Protein AF-A0A0N5BPX0-F1 (afdb_monomer_lite)

Sequence (169 aa):
MYDETKIYHELNKLWWKYPYILKYNDKEVRQLIVKTLVEKDVEDKKVCPHLVLEILIKNKEMVKMVNKKIFFQAALQVKKLCLTYLHYLGGDNIEGKKFRRKLCNFIENNCGPFFIYDEQQELSERNEEVSRCIKVVLSKVGVSRSRLHQIDESEIASNFSEFKRIHAN

Organism: Strongyloides papillosus (NCBI:txid174720)

pLDDT: mean 78.88, std 14.71, range [41.59, 93.19]

Radius of gyration: 16.65 Å; chains: 1; bounding box: 38×30×50 Å

Structure (mmCIF, N/CA/C/O backbone):
data_AF-A0A0N5BPX0-F1
#
_entry.id   AF-A0A0N5BPX0-F1
#
loop_
_atom_site.group_PDB
_atom_site.id
_atom_site.type_symbol
_atom_site.label_atom_id
_atom_site.label_alt_id
_atom_site.label_comp_id
_atom_site.label_asym_id
_atom_site.label_entity_id
_atom_site.label_seq_id
_atom_site.pdbx_PDB_ins_code
_atom_site.Cartn_x
_atom_site.Cartn_y
_atom_site.Cartn_z
_atom_site.occupancy
_atom_site.B_iso_or_equiv
_atom_site.auth_seq_id
_atom_site.auth_comp_id
_atom_site.auth_asym_id
_atom_site.auth_atom_id
_atom_site.pdbx_PDB_model_num
ATOM 1 N N . MET A 1 1 ? -13.247 -14.305 13.100 1.00 45.75 1 MET A N 1
ATOM 2 C CA . MET A 1 1 ? -13.613 -13.180 13.989 1.00 45.75 1 MET A CA 1
ATOM 3 C C . MET A 1 1 ? -12.311 -12.655 14.578 1.00 45.75 1 MET A C 1
ATOM 5 O O . MET A 1 1 ? -11.485 -13.481 14.938 1.00 45.75 1 MET A O 1
ATOM 9 N N . TYR A 1 2 ? -12.059 -11.347 14.559 1.00 43.81 2 TYR A N 1
ATOM 10 C CA . TYR A 1 2 ? -10.762 -10.773 14.958 1.00 43.81 2 TYR A CA 1
ATOM 11 C C . TYR A 1 2 ? -10.694 -10.689 16.498 1.00 43.81 2 TYR A C 1
ATOM 13 O O . TYR A 1 2 ? -11.647 -10.210 17.092 1.00 43.81 2 TYR A O 1
ATOM 21 N N . ASP A 1 3 ? -9.645 -11.150 17.186 1.00 41.91 3 ASP A N 1
ATOM 22 C CA . ASP A 1 3 ? -9.572 -11.111 18.665 1.00 41.91 3 ASP A CA 1
ATOM 23 C C . ASP A 1 3 ? -9.693 -9.705 19.276 1.00 41.91 3 ASP A C 1
ATOM 25 O O . ASP A 1 3 ? -10.264 -9.550 20.351 1.00 41.91 3 ASP A O 1
ATOM 29 N N . GLU A 1 4 ? -9.285 -8.666 18.553 1.00 41.59 4 GLU A N 1
ATOM 30 C CA . GLU A 1 4 ? -9.442 -7.252 18.921 1.00 41.59 4 GLU A CA 1
ATOM 31 C C . GLU A 1 4 ? -10.927 -6.849 19.045 1.00 41.59 4 GLU A C 1
ATOM 33 O O . GLU A 1 4 ? -11.283 -5.888 19.725 1.00 41.59 4 GLU A O 1
ATOM 38 N N . THR A 1 5 ? -11.826 -7.639 18.448 1.00 42.75 5 THR A N 1
ATOM 39 C CA . THR A 1 5 ? -13.284 -7.464 18.530 1.00 42.75 5 THR A CA 1
ATOM 40 C C . THR A 1 5 ? -13.911 -8.095 19.773 1.00 42.75 5 THR A C 1
ATOM 42 O O . THR A 1 5 ? -15.104 -7.903 19.998 1.00 42.75 5 THR A O 1
ATOM 45 N N . LYS A 1 6 ? -13.135 -8.815 20.601 1.00 42.47 6 LYS A N 1
ATOM 46 C CA . LYS A 1 6 ? -13.591 -9.277 21.925 1.00 42.47 6 LYS A CA 1
ATOM 47 C C . LYS A 1 6 ? -13.756 -8.117 22.911 1.00 42.47 6 LYS A C 1
ATOM 49 O O . LYS A 1 6 ? -14.560 -8.219 23.827 1.00 42.47 6 LYS A O 1
ATOM 54 N N . ILE A 1 7 ? -13.028 -7.016 22.703 1.00 47.88 7 ILE A N 1
ATOM 55 C CA . ILE A 1 7 ? -13.100 -5.806 23.538 1.00 47.88 7 ILE A CA 1
ATOM 56 C C . ILE A 1 7 ? -14.208 -4.863 23.036 1.00 47.88 7 ILE A C 1
ATOM 58 O O . ILE A 1 7 ? -14.898 -4.238 23.835 1.00 47.88 7 ILE A O 1
ATOM 62 N N . TYR A 1 8 ? -14.446 -4.817 21.720 1.00 50.44 8 TYR A N 1
ATOM 63 C CA . TYR A 1 8 ? -15.486 -3.987 21.103 1.00 50.44 8 TYR A CA 1
ATOM 64 C C . TYR A 1 8 ? -16.355 -4.816 20.146 1.00 50.44 8 TYR A C 1
ATOM 66 O O . TYR A 1 8 ? -16.135 -4.841 18.932 1.00 50.44 8 TYR A O 1
ATOM 74 N N . HIS A 1 9 ? -17.374 -5.493 20.689 1.00 50.53 9 HIS A N 1
ATOM 75 C CA . HIS A 1 9 ? -18.272 -6.385 19.934 1.00 50.53 9 HIS A CA 1
ATOM 76 C C . HIS A 1 9 ? -18.985 -5.704 18.749 1.00 50.53 9 HIS A C 1
ATOM 78 O O . HIS A 1 9 ? -19.323 -6.357 17.757 1.00 50.53 9 HIS A O 1
ATOM 84 N N . GLU A 1 10 ? -19.176 -4.387 18.819 1.00 49.25 10 GLU A N 1
ATOM 85 C CA . GLU A 1 10 ? -19.792 -3.570 17.769 1.00 49.25 10 GLU A CA 1
ATOM 86 C C . GLU A 1 10 ? -18.950 -3.518 16.484 1.00 49.25 10 GLU A C 1
ATOM 88 O O . GLU A 1 10 ? -19.501 -3.419 15.383 1.00 49.25 10 GLU A O 1
ATOM 93 N N . LEU A 1 11 ? -17.628 -3.704 16.592 1.00 47.75 11 LEU A N 1
ATOM 94 C CA . LEU A 1 11 ? -16.714 -3.719 15.448 1.00 47.75 11 LEU A CA 1
ATOM 95 C C . LEU A 1 11 ? -16.972 -4.895 14.500 1.00 47.75 11 LEU A C 1
ATOM 97 O O . LEU A 1 11 ? -16.808 -4.736 13.295 1.00 47.75 11 LEU A O 1
ATOM 101 N N . ASN A 1 12 ? -17.459 -6.044 14.989 1.00 47.34 12 ASN A N 1
ATOM 102 C CA . ASN A 1 12 ? -17.839 -7.164 14.113 1.00 47.34 12 ASN A CA 1
ATOM 103 C C . ASN A 1 12 ? -19.064 -6.840 13.248 1.00 47.34 12 ASN A C 1
ATOM 105 O O . ASN A 1 12 ? -19.106 -7.217 12.076 1.00 47.34 12 ASN A O 1
ATOM 109 N N . LYS A 1 13 ? -20.046 -6.112 13.800 1.00 49.53 13 LYS A N 1
ATOM 110 C CA . LYS A 1 13 ? -21.216 -5.637 13.041 1.00 49.53 13 LYS A CA 1
ATOM 111 C C . LYS A 1 13 ? -20.829 -4.554 12.030 1.00 49.53 13 LYS A C 1
ATOM 113 O O . LYS A 1 13 ? -21.418 -4.499 10.953 1.00 49.53 13 LYS A O 1
ATOM 118 N N . LEU A 1 14 ? -19.844 -3.719 12.367 1.00 46.34 14 LEU A N 1
ATOM 119 C CA . LEU A 1 14 ? -19.298 -2.665 11.506 1.00 46.34 14 LEU A CA 1
ATOM 120 C C . LEU A 1 14 ? -18.409 -3.212 10.383 1.00 46.34 14 LEU A C 1
ATOM 122 O O . LEU A 1 14 ? -18.500 -2.730 9.261 1.00 46.34 14 LEU A O 1
ATOM 126 N N . TRP A 1 15 ? -17.605 -4.245 10.636 1.00 51.06 15 TRP A N 1
ATOM 127 C CA . TRP A 1 15 ? -16.732 -4.848 9.623 1.00 51.06 15 TRP A CA 1
ATOM 128 C C . TRP A 1 15 ? -17.514 -5.632 8.569 1.00 51.06 15 TRP A C 1
ATOM 130 O O . TRP A 1 15 ? -17.247 -5.512 7.380 1.00 51.06 15 TRP A O 1
ATOM 140 N N . TRP A 1 16 ? -18.570 -6.347 8.972 1.00 45.59 16 TRP A N 1
ATOM 141 C CA . TRP A 1 16 ? -19.524 -6.942 8.023 1.00 45.59 16 TRP A CA 1
ATOM 142 C C . TRP A 1 16 ? -20.281 -5.901 7.193 1.00 45.59 16 TRP A C 1
ATOM 144 O O . TRP A 1 16 ? -20.858 -6.224 6.156 1.00 45.59 16 TRP A O 1
ATOM 154 N N . LYS A 1 17 ? -20.270 -4.642 7.632 1.00 51.62 17 LYS A N 1
ATOM 155 C CA . LYS A 1 17 ? -20.903 -3.526 6.950 1.00 51.62 17 LYS A CA 1
ATOM 156 C C . LYS A 1 17 ? -19.889 -2.402 6.730 1.00 51.62 17 LYS A C 1
ATOM 158 O O . LYS A 1 17 ? -20.104 -1.284 7.187 1.00 51.62 17 LYS A O 1
ATOM 163 N N . TYR A 1 18 ? -18.813 -2.678 5.993 1.00 55.09 18 TYR A N 1
ATOM 164 C CA . TYR A 1 18 ? -17.776 -1.714 5.581 1.00 55.09 18 TYR A CA 1
ATOM 165 C C . TYR A 1 18 ? -18.237 -0.265 5.299 1.00 55.09 18 TYR A C 1
ATOM 167 O O . TYR A 1 18 ? -17.538 0.659 5.721 1.00 55.09 18 TYR A O 1
ATOM 175 N N . PRO A 1 19 ? -19.410 -0.003 4.678 1.00 52.41 19 PRO A N 1
ATOM 176 C CA . PRO A 1 19 ? -19.912 1.362 4.490 1.00 52.41 19 PRO A CA 1
ATOM 177 C C . PRO A 1 19 ? -20.204 2.140 5.787 1.00 52.41 19 PRO A C 1
ATOM 179 O O . PRO A 1 19 ? -20.362 3.356 5.749 1.00 52.41 19 PRO A O 1
ATOM 182 N N . TYR A 1 20 ? -20.316 1.472 6.937 1.00 54.69 20 TYR A N 1
ATOM 183 C CA . TYR A 1 20 ? -20.695 2.079 8.215 1.00 54.69 20 TYR A CA 1
ATOM 184 C C . TYR A 1 20 ? -19.492 2.500 9.065 1.00 54.69 20 TYR A C 1
ATOM 186 O O . TYR A 1 20 ? -19.650 3.390 9.893 1.00 54.69 20 TYR A O 1
ATOM 194 N N . ILE A 1 21 ? -18.283 1.975 8.814 1.00 57.81 21 ILE A N 1
ATOM 195 C CA . ILE A 1 21 ? -17.043 2.535 9.395 1.00 57.81 21 ILE A CA 1
ATOM 196 C C . ILE A 1 21 ? -16.879 4.008 8.997 1.00 57.81 21 ILE A C 1
ATOM 198 O O . ILE A 1 21 ? -16.436 4.833 9.793 1.00 57.81 21 ILE A O 1
ATOM 202 N N . LEU A 1 22 ? -17.316 4.365 7.785 1.00 54.31 22 LEU A N 1
ATOM 203 C CA . LEU A 1 22 ? -17.353 5.747 7.306 1.00 54.31 22 LEU A CA 1
ATOM 204 C C . LEU A 1 22 ? -18.335 6.640 8.080 1.00 54.31 22 LEU A C 1
ATOM 206 O O . LEU A 1 22 ? -18.148 7.855 8.092 1.00 54.31 22 LEU A O 1
ATOM 210 N N . LYS A 1 23 ? -19.347 6.049 8.730 1.00 54.72 23 LYS A N 1
ATOM 211 C CA . LYS A 1 23 ? -20.395 6.744 9.493 1.00 54.72 23 LYS A CA 1
ATOM 212 C C . LYS A 1 23 ? -20.047 6.941 10.973 1.00 54.72 23 LYS A C 1
ATOM 214 O O . LYS A 1 23 ? -20.837 7.539 11.695 1.00 54.72 23 LYS A O 1
ATOM 219 N N . TYR A 1 24 ? -18.903 6.440 11.440 1.00 57.72 24 TYR A N 1
ATOM 220 C CA . TYR A 1 24 ? -18.478 6.635 12.824 1.00 57.72 24 TYR A CA 1
ATOM 221 C C . TYR A 1 24 ? -17.993 8.075 13.017 1.00 57.72 24 TYR A C 1
ATOM 223 O O . TYR A 1 24 ? -17.032 8.481 12.370 1.00 57.72 24 TYR A O 1
ATOM 231 N N . ASN A 1 25 ? -18.656 8.863 13.868 1.00 55.53 25 ASN A N 1
ATOM 232 C CA . ASN A 1 25 ? -18.385 10.304 13.977 1.00 55.53 25 ASN A CA 1
ATOM 233 C C . ASN A 1 25 ? -17.007 10.617 14.569 1.00 55.53 25 ASN A C 1
ATOM 235 O O . ASN A 1 25 ? -16.360 11.568 14.132 1.00 55.53 25 ASN A O 1
ATOM 239 N N . ASP A 1 26 ? -16.522 9.786 15.490 1.00 70.81 26 ASP A N 1
ATOM 240 C CA . ASP A 1 26 ? -15.207 9.972 16.093 1.00 70.81 26 ASP A CA 1
ATOM 241 C C . ASP A 1 26 ? -14.089 9.679 15.077 1.00 70.81 26 ASP A C 1
ATOM 243 O O . ASP A 1 26 ? -14.007 8.598 14.481 1.00 70.81 26 ASP A O 1
ATOM 247 N N . LYS A 1 27 ? -13.247 10.684 14.828 1.00 70.88 27 LYS A N 1
ATOM 248 C CA . LYS A 1 27 ? -12.176 10.624 13.831 1.00 70.88 27 LYS A CA 1
ATOM 249 C C . LYS A 1 27 ? -11.007 9.755 14.297 1.00 70.88 27 LYS A C 1
ATOM 251 O O . LYS A 1 27 ? -10.458 9.028 13.473 1.00 70.88 27 LYS A O 1
ATOM 256 N N . GLU A 1 28 ? -10.641 9.812 15.573 1.00 71.56 28 GLU A N 1
ATOM 257 C CA . GLU A 1 28 ? -9.486 9.095 16.128 1.00 71.56 28 GLU A CA 1
ATOM 258 C C . GLU A 1 28 ? -9.792 7.605 16.267 1.00 71.56 28 GLU A C 1
ATOM 260 O O . GLU A 1 28 ? -9.019 6.752 15.825 1.00 71.56 28 GLU A O 1
ATOM 265 N N . VAL A 1 29 ? -10.986 7.278 16.764 1.00 68.44 29 VAL A N 1
ATOM 266 C CA . VAL A 1 29 ? -11.454 5.891 16.876 1.00 68.44 29 VAL A CA 1
ATOM 267 C C . VAL A 1 29 ? -11.531 5.236 15.495 1.00 68.44 29 VAL A C 1
ATOM 269 O O . VAL A 1 29 ? -11.065 4.113 15.301 1.00 68.44 29 VAL A O 1
ATOM 272 N N . ARG A 1 30 ? -12.035 5.958 14.486 1.00 71.00 30 ARG A N 1
ATOM 273 C CA . ARG A 1 30 ? -12.080 5.478 13.094 1.00 71.00 30 ARG A CA 1
ATOM 274 C C . ARG A 1 30 ? -10.687 5.203 12.528 1.00 71.00 30 ARG A C 1
ATOM 276 O O . ARG A 1 30 ? -10.509 4.229 11.798 1.00 71.00 30 ARG A O 1
ATOM 283 N N . GLN A 1 31 ? -9.709 6.046 12.859 1.00 74.94 31 GLN A N 1
ATOM 284 C CA . GLN A 1 31 ? -8.314 5.863 12.459 1.00 74.94 31 GLN A CA 1
ATOM 285 C C . GLN A 1 31 ? -7.704 4.601 13.058 1.00 74.94 31 GLN A C 1
ATOM 287 O O . GLN A 1 31 ? -7.090 3.823 12.326 1.00 74.94 31 GLN A O 1
ATOM 292 N N . LEU A 1 32 ? -7.928 4.371 14.351 1.00 74.81 32 LEU A N 1
ATOM 293 C CA . LEU A 1 32 ? -7.432 3.189 15.044 1.00 74.81 32 LEU A CA 1
ATOM 294 C C . LEU A 1 32 ? -8.047 1.902 14.478 1.00 74.81 32 LEU A C 1
ATOM 296 O O . LEU A 1 32 ? -7.316 0.982 14.127 1.00 74.81 32 LEU A O 1
ATOM 300 N N . ILE A 1 33 ? -9.372 1.869 14.300 1.00 70.00 33 ILE A N 1
ATOM 301 C CA . ILE A 1 33 ? -10.093 0.704 13.761 1.00 70.00 33 ILE A CA 1
ATOM 302 C C . ILE A 1 33 ? -9.592 0.345 12.359 1.00 70.00 33 ILE A C 1
ATOM 304 O O . ILE A 1 33 ? -9.257 -0.809 12.097 1.00 70.00 33 ILE A O 1
ATOM 308 N N . VAL A 1 34 ? -9.528 1.328 11.453 1.00 75.31 34 VAL A N 1
ATOM 309 C CA . VAL A 1 34 ? -9.057 1.106 10.078 1.00 75.31 34 VAL A CA 1
ATOM 310 C C . VAL A 1 34 ? -7.626 0.584 10.082 1.00 75.31 34 VAL A C 1
ATOM 312 O O . VAL A 1 34 ? -7.337 -0.378 9.375 1.00 75.31 34 VAL A O 1
ATOM 315 N N . LYS A 1 35 ? -6.746 1.170 10.901 1.00 78.69 35 LYS A N 1
ATOM 316 C CA . LYS A 1 35 ? -5.361 0.716 11.025 1.00 78.69 35 LYS A CA 1
ATOM 317 C C . LYS A 1 35 ? -5.292 -0.738 11.489 1.00 78.69 35 LYS A C 1
ATOM 319 O O . LYS A 1 35 ? -4.723 -1.554 10.776 1.00 78.69 35 LYS A O 1
ATOM 324 N N . THR A 1 36 ? -5.887 -1.061 12.636 1.00 78.06 36 THR A N 1
ATOM 325 C CA . THR A 1 36 ? -5.808 -2.399 13.240 1.00 78.06 36 THR A CA 1
ATOM 326 C C . THR A 1 36 ? -6.345 -3.478 12.305 1.00 78.06 36 THR A C 1
ATOM 328 O O . THR A 1 36 ? -5.754 -4.548 12.174 1.00 78.06 36 THR A O 1
ATOM 331 N N . LEU A 1 37 ? -7.449 -3.202 11.611 1.00 78.19 37 LEU A N 1
AT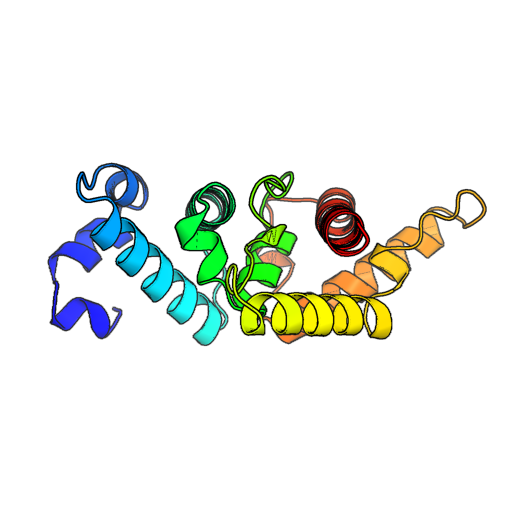OM 332 C CA . LEU A 1 37 ? -8.059 -4.187 10.723 1.00 78.19 37 LEU A CA 1
ATOM 333 C C . LEU A 1 37 ? -7.250 -4.384 9.437 1.00 78.19 37 LEU A C 1
ATOM 335 O O . LEU A 1 37 ? -7.062 -5.519 9.003 1.00 78.19 37 LEU A O 1
ATOM 339 N N . VAL A 1 38 ? -6.704 -3.305 8.870 1.00 85.31 38 VAL A N 1
ATOM 340 C CA . VAL A 1 38 ? -5.786 -3.394 7.726 1.00 85.31 38 VAL A CA 1
ATOM 341 C C . VAL A 1 38 ? -4.494 -4.112 8.117 1.00 85.31 38 VAL A C 1
ATOM 343 O O . VAL A 1 38 ? -4.031 -4.966 7.366 1.00 85.31 38 VAL A O 1
ATOM 346 N N . GLU A 1 39 ? -3.920 -3.808 9.285 1.00 85.62 39 GLU A N 1
ATOM 347 C CA . GLU A 1 39 ? -2.731 -4.492 9.806 1.00 85.62 39 GLU A CA 1
ATOM 348 C C . GLU A 1 39 ? -2.968 -5.994 9.910 1.00 85.62 39 GLU A C 1
ATOM 350 O O . GLU A 1 39 ? -2.175 -6.771 9.377 1.00 85.62 39 GLU A O 1
ATOM 355 N N . LYS A 1 40 ? -4.101 -6.401 10.481 1.00 84.69 40 LYS A N 1
ATOM 356 C CA . LYS A 1 40 ? -4.406 -7.817 10.636 1.00 84.69 40 LYS A CA 1
ATOM 357 C C . LYS A 1 40 ? -4.699 -8.529 9.319 1.00 84.69 40 LYS A C 1
ATOM 359 O O . LYS A 1 40 ? -4.230 -9.645 9.120 1.00 84.69 40 LYS A O 1
ATOM 364 N N . ASP A 1 41 ? -5.399 -7.890 8.382 1.00 86.50 41 ASP A N 1
ATOM 365 C CA . ASP A 1 41 ? -5.568 -8.449 7.033 1.00 86.50 41 ASP A CA 1
ATOM 366 C C . ASP A 1 41 ? -4.219 -8.659 6.341 1.00 86.50 41 ASP A C 1
ATOM 368 O O . ASP A 1 41 ? -3.977 -9.696 5.722 1.00 86.50 41 ASP A O 1
ATOM 372 N N . VAL A 1 42 ? -3.312 -7.694 6.476 1.00 87.25 42 VAL A N 1
ATOM 373 C CA . VAL A 1 42 ? -1.964 -7.766 5.917 1.00 87.25 42 VAL A CA 1
ATOM 374 C C . VAL A 1 42 ? -1.103 -8.841 6.591 1.00 87.25 42 VAL A C 1
ATOM 376 O O . VAL A 1 42 ? -0.307 -9.500 5.915 1.00 87.25 42 VAL A O 1
ATOM 379 N N . GLU A 1 43 ? -1.231 -9.030 7.902 1.00 88.06 43 GLU A N 1
ATOM 380 C CA . GLU A 1 43 ? -0.553 -10.095 8.651 1.00 88.06 43 GLU A CA 1
ATOM 381 C C . GLU A 1 43 ? -1.057 -11.482 8.251 1.00 88.06 43 GLU A C 1
ATOM 383 O O . GLU A 1 43 ? -0.246 -12.361 7.948 1.00 88.06 43 GLU A O 1
ATOM 388 N N . ASP A 1 44 ? -2.375 -11.626 8.106 1.00 87.81 44 ASP A N 1
ATOM 389 C CA . ASP A 1 44 ? -3.048 -12.840 7.640 1.00 87.81 44 ASP A CA 1
ATOM 390 C C . ASP A 1 44 ? -2.850 -13.112 6.136 1.00 87.81 44 ASP A C 1
ATOM 392 O O . ASP A 1 44 ? -3.412 -14.071 5.599 1.00 87.81 44 ASP A O 1
ATOM 396 N N . LYS A 1 45 ? -2.079 -12.274 5.423 1.00 89.56 45 LYS A N 1
ATOM 397 C CA . LYS A 1 45 ? -1.871 -12.357 3.963 1.00 89.56 45 LYS A CA 1
ATOM 398 C C . LYS A 1 45 ? -3.195 -12.329 3.180 1.00 89.56 45 LYS A C 1
ATOM 400 O O . LYS A 1 45 ? -3.351 -12.962 2.132 1.00 89.56 45 LYS A O 1
ATOM 405 N N . LYS A 1 46 ? -4.184 -11.604 3.700 1.00 88.56 46 LYS A N 1
ATOM 406 C CA . LYS A 1 46 ? -5.476 -11.362 3.057 1.00 88.56 46 LYS A CA 1
ATOM 407 C C . LYS A 1 46 ? -5.419 -10.085 2.233 1.00 88.56 46 LYS A C 1
ATOM 409 O O . LYS A 1 46 ? -4.626 -9.184 2.484 1.00 88.56 46 LYS A O 1
ATOM 414 N N . VAL A 1 47 ? -6.280 -10.035 1.224 1.00 86.38 47 VAL A N 1
ATOM 415 C CA . VAL A 1 47 ? -6.473 -8.842 0.402 1.00 86.38 47 VAL A CA 1
ATOM 416 C C . VAL A 1 47 ? -7.277 -7.834 1.207 1.00 86.38 47 VAL A C 1
ATOM 418 O O . VAL A 1 47 ? -8.418 -8.120 1.569 1.00 86.38 47 VAL A O 1
ATOM 421 N N . CYS A 1 48 ? -6.680 -6.677 1.482 1.00 86.62 48 CYS A N 1
ATOM 422 C CA . CYS A 1 48 ? -7.374 -5.585 2.142 1.00 86.62 48 CYS A CA 1
ATOM 423 C C . CYS A 1 48 ? -8.481 -5.027 1.233 1.00 86.62 48 CYS A C 1
ATOM 425 O O . CYS A 1 48 ? -8.268 -4.862 0.032 1.00 86.62 48 CYS A O 1
ATOM 427 N N . PRO A 1 49 ? -9.643 -4.662 1.785 1.00 83.31 49 PRO A N 1
ATOM 428 C CA . PRO A 1 49 ? -10.715 -4.036 1.021 1.00 83.31 49 PRO A CA 1
ATOM 429 C C . PRO A 1 49 ? -10.267 -2.717 0.383 1.00 83.31 49 PRO A C 1
ATOM 431 O O . PRO A 1 49 ? -9.791 -1.810 1.068 1.00 83.31 49 PRO A O 1
ATOM 434 N N . HIS A 1 50 ? -10.489 -2.579 -0.923 1.00 83.25 50 HIS A N 1
ATOM 435 C CA . HIS A 1 50 ? -10.059 -1.414 -1.700 1.00 83.25 50 HIS A CA 1
ATOM 436 C C . HIS A 1 50 ? -10.512 -0.071 -1.109 1.00 83.25 50 HIS A C 1
ATOM 438 O O . HIS A 1 50 ? -9.687 0.815 -0.914 1.00 83.25 50 HIS A O 1
ATOM 444 N N . LEU A 1 51 ? -11.795 0.071 -0.748 1.00 77.75 51 LEU A N 1
ATOM 445 C CA . LEU A 1 51 ? -12.317 1.321 -0.176 1.00 77.75 51 LEU A CA 1
ATOM 446 C C . LEU A 1 51 ? -11.602 1.709 1.125 1.00 77.75 51 LEU A C 1
ATOM 448 O O . LEU A 1 51 ? -11.399 2.889 1.392 1.00 77.75 51 LEU A O 1
ATOM 452 N N . VAL A 1 52 ? -11.193 0.724 1.927 1.00 80.69 52 VAL A N 1
ATOM 453 C CA . VAL A 1 52 ? -10.455 0.969 3.171 1.00 80.69 52 VAL A CA 1
ATOM 454 C C . VAL A 1 52 ? -9.049 1.476 2.863 1.00 80.69 52 VAL A C 1
ATOM 456 O O . VAL A 1 52 ? -8.604 2.445 3.477 1.00 80.69 52 VAL A O 1
ATOM 459 N N . LEU A 1 53 ? -8.377 0.878 1.874 1.00 85.88 53 LEU A N 1
ATOM 460 C CA . LEU A 1 53 ? -7.078 1.354 1.399 1.00 85.88 53 LEU A CA 1
ATOM 461 C C . LEU A 1 53 ? -7.176 2.777 0.839 1.00 85.88 53 LEU A C 1
ATOM 463 O O . LEU A 1 53 ? -6.340 3.609 1.183 1.00 85.88 53 LEU A O 1
ATOM 467 N N . GLU A 1 54 ? -8.213 3.087 0.055 1.00 83.25 54 GLU A N 1
ATOM 468 C CA . GLU A 1 54 ? -8.456 4.440 -0.456 1.00 83.25 54 GLU A CA 1
ATOM 469 C C . GLU A 1 54 ? -8.651 5.478 0.652 1.00 83.25 54 GLU A C 1
ATOM 471 O O . GLU A 1 54 ? -8.125 6.584 0.564 1.00 83.25 54 GLU A O 1
ATOM 476 N N . ILE A 1 55 ? -9.415 5.155 1.696 1.00 80.94 55 ILE A N 1
ATOM 477 C CA . ILE A 1 55 ? -9.615 6.070 2.828 1.00 80.94 55 ILE A CA 1
ATOM 478 C C . ILE A 1 55 ? -8.286 6.309 3.544 1.00 80.94 55 ILE A C 1
ATOM 480 O O . ILE A 1 55 ? -7.944 7.449 3.861 1.00 80.94 55 ILE A O 1
ATOM 484 N N . LEU A 1 56 ? -7.535 5.231 3.771 1.00 85.44 56 LEU A N 1
ATOM 485 C CA . LEU A 1 56 ? -6.262 5.260 4.471 1.00 85.44 56 LEU A CA 1
ATOM 486 C C . LEU A 1 56 ? -5.240 6.135 3.737 1.00 85.44 56 LEU A C 1
ATOM 488 O O . LEU A 1 56 ? -4.620 6.982 4.373 1.00 85.44 56 LEU A O 1
ATOM 492 N N . ILE A 1 57 ? -5.104 6.000 2.414 1.00 86.06 57 ILE A N 1
ATOM 493 C CA . ILE A 1 57 ? -4.155 6.808 1.628 1.00 86.06 57 ILE A CA 1
ATOM 494 C C . ILE A 1 57 ? -4.613 8.264 1.419 1.00 86.06 57 ILE A C 1
ATOM 496 O O . ILE A 1 57 ? -3.777 9.144 1.229 1.00 86.06 57 ILE A O 1
ATOM 500 N N . LYS A 1 58 ? -5.921 8.551 1.503 1.00 84.69 58 LYS A N 1
ATOM 501 C CA . LYS A 1 58 ? -6.498 9.907 1.402 1.00 84.69 58 LYS A CA 1
ATOM 502 C C . LYS A 1 58 ? -6.560 10.639 2.755 1.00 84.69 58 LYS A C 1
ATOM 504 O O . LYS A 1 58 ? -7.145 11.716 2.836 1.00 84.69 58 LYS A O 1
ATOM 509 N N . ASN A 1 59 ? -5.971 10.096 3.824 1.00 84.75 59 ASN A N 1
ATOM 510 C CA . ASN A 1 59 ? -5.978 10.706 5.157 1.00 84.75 59 ASN A CA 1
ATOM 511 C C . ASN A 1 59 ? -4.557 10.857 5.716 1.00 84.75 59 ASN A C 1
ATOM 513 O O . ASN A 1 59 ? -3.883 9.870 6.005 1.00 84.75 59 ASN A O 1
ATOM 517 N N . LYS A 1 60 ? -4.128 12.107 5.936 1.00 87.44 60 LYS A N 1
ATOM 518 C CA . LYS A 1 60 ? -2.781 12.454 6.421 1.00 87.44 60 LYS A CA 1
ATOM 519 C C . LYS A 1 60 ? -2.337 11.651 7.645 1.00 87.44 60 LYS A C 1
ATOM 521 O O . LYS A 1 60 ? -1.234 11.114 7.652 1.00 87.44 60 LYS A O 1
ATOM 526 N N . GLU A 1 61 ? -3.172 11.581 8.679 1.00 86.62 61 GLU A N 1
ATOM 527 C CA . GLU A 1 61 ? -2.789 10.929 9.936 1.00 86.62 61 GLU A CA 1
ATOM 528 C C . GLU A 1 61 ? -2.777 9.402 9.797 1.00 86.62 61 GLU A C 1
ATOM 530 O O . GLU A 1 61 ? -1.917 8.743 10.372 1.00 86.62 61 GLU A O 1
ATOM 535 N N . MET A 1 62 ? -3.652 8.831 8.962 1.00 86.31 62 MET A N 1
ATOM 536 C CA . MET A 1 62 ? -3.622 7.392 8.671 1.00 86.31 62 MET A CA 1
ATOM 537 C C . MET A 1 62 ? -2.362 6.992 7.901 1.00 86.31 62 MET A C 1
ATOM 539 O O . MET A 1 62 ? -1.725 6.005 8.262 1.00 86.31 62 MET A O 1
ATOM 543 N N . VAL A 1 63 ? -1.953 7.781 6.899 1.00 88.62 63 VAL A N 1
ATOM 544 C CA . VAL A 1 63 ? -0.739 7.519 6.104 1.00 88.62 63 VAL A CA 1
ATOM 545 C C . VAL A 1 63 ? 0.524 7.463 6.970 1.00 88.62 63 VAL A C 1
ATOM 547 O O . VAL A 1 63 ? 1.411 6.645 6.717 1.00 88.62 63 VAL A O 1
ATOM 550 N N . LYS A 1 64 ? 0.597 8.260 8.043 1.00 90.00 64 LYS A N 1
ATOM 551 C CA . LYS A 1 64 ? 1.719 8.212 8.997 1.00 90.00 64 LYS A CA 1
ATOM 552 C C . LYS A 1 64 ? 1.884 6.852 9.672 1.00 90.00 64 LYS A C 1
ATOM 554 O O . LYS A 1 64 ? 2.993 6.503 10.057 1.00 90.00 64 LYS A O 1
ATOM 559 N N . MET A 1 65 ? 0.807 6.081 9.797 1.00 84.94 65 MET A N 1
ATOM 560 C CA . MET A 1 65 ? 0.795 4.792 10.492 1.00 84.94 65 MET A CA 1
ATOM 561 C C . MET A 1 65 ? 1.008 3.594 9.558 1.00 84.94 65 MET A C 1
ATOM 563 O O . MET A 1 65 ? 1.038 2.453 10.010 1.00 84.94 65 MET A O 1
ATOM 567 N N . VAL A 1 66 ? 1.147 3.836 8.255 1.00 88.88 66 VAL A N 1
ATOM 568 C CA . VAL A 1 66 ? 1.261 2.788 7.239 1.00 88.88 66 VAL A CA 1
ATOM 569 C C . VAL A 1 66 ? 2.637 2.139 7.272 1.00 88.88 66 VAL A C 1
ATOM 571 O O . VAL A 1 66 ? 3.665 2.801 7.130 1.00 88.88 66 VAL A O 1
ATOM 574 N N . ASN A 1 67 ? 2.648 0.811 7.374 1.00 89.69 67 ASN A N 1
ATOM 575 C CA . ASN A 1 67 ? 3.851 0.009 7.200 1.00 89.69 67 ASN A CA 1
ATOM 576 C C . ASN A 1 67 ? 4.064 -0.402 5.728 1.00 89.69 67 ASN A C 1
ATOM 578 O O . ASN A 1 67 ? 3.210 -0.227 4.857 1.00 89.69 67 ASN A O 1
ATOM 582 N N . LYS A 1 68 ? 5.221 -1.010 5.449 1.00 91.06 68 LYS A N 1
ATOM 583 C CA . LYS A 1 68 ? 5.645 -1.399 4.093 1.00 91.06 68 LYS A CA 1
ATOM 584 C C . LYS A 1 68 ? 4.649 -2.319 3.377 1.00 91.06 68 LYS A C 1
ATOM 586 O O . LYS A 1 68 ? 4.432 -2.164 2.179 1.00 91.06 68 LYS A O 1
ATOM 591 N N . LYS A 1 69 ? 4.064 -3.288 4.082 1.00 91.62 69 LYS A N 1
ATOM 592 C CA . LYS A 1 69 ? 3.137 -4.249 3.472 1.00 91.62 69 LYS A CA 1
ATOM 593 C C . LYS A 1 69 ? 1.794 -3.595 3.141 1.00 91.62 69 LYS A C 1
ATOM 595 O O . LYS A 1 69 ? 1.254 -3.850 2.071 1.00 91.62 69 LYS A O 1
ATOM 600 N N . ILE A 1 70 ? 1.294 -2.726 4.020 1.00 91.38 70 ILE A N 1
ATOM 601 C CA . ILE A 1 70 ? 0.071 -1.951 3.773 1.00 91.38 70 ILE A CA 1
ATOM 602 C C . ILE A 1 70 ? 0.263 -1.042 2.558 1.00 91.38 70 ILE A C 1
ATOM 604 O O . ILE A 1 70 ? -0.588 -1.019 1.673 1.00 91.38 70 ILE A O 1
ATOM 608 N N . PHE A 1 71 ? 1.410 -0.359 2.469 1.00 92.62 71 PHE A N 1
ATOM 609 C CA . PHE A 1 71 ? 1.755 0.439 1.292 1.00 92.62 71 PHE A CA 1
ATOM 610 C C . PHE A 1 71 ? 1.715 -0.399 0.008 1.00 92.62 71 PHE A C 1
ATOM 612 O O . PHE A 1 71 ? 1.087 0.008 -0.963 1.00 92.62 71 PHE A O 1
ATOM 619 N N . PHE A 1 72 ? 2.322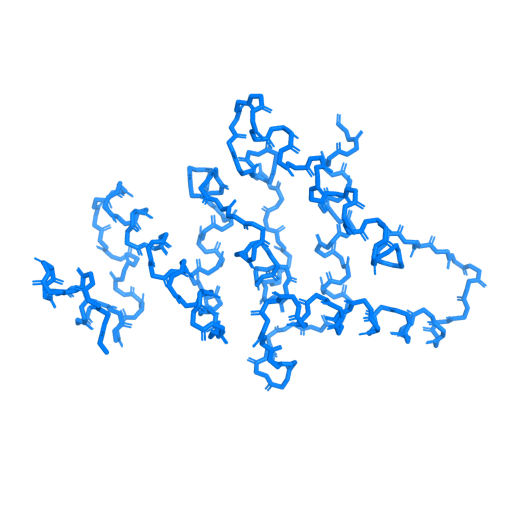 -1.590 0.003 1.00 93.19 72 PHE A N 1
ATOM 620 C CA . PHE A 1 72 ? 2.281 -2.466 -1.169 1.00 93.19 72 PHE A CA 1
ATOM 621 C C . PHE A 1 72 ? 0.873 -2.931 -1.522 1.00 93.19 72 PHE A C 1
ATOM 623 O O . PHE A 1 72 ? 0.522 -2.925 -2.697 1.00 93.19 72 PHE A O 1
ATOM 630 N N . GLN A 1 73 ? 0.046 -3.285 -0.537 1.00 91.81 73 GLN A N 1
ATOM 631 C CA . GLN A 1 73 ? -1.353 -3.612 -0.806 1.00 91.81 73 GLN A CA 1
ATOM 632 C C . GLN A 1 73 ? -2.115 -2.426 -1.400 1.00 91.81 73 GLN A C 1
ATOM 634 O O . GLN A 1 73 ? -2.900 -2.640 -2.318 1.00 91.81 73 GLN A O 1
ATOM 639 N N . ALA A 1 74 ? -1.869 -1.199 -0.931 1.00 91.12 74 ALA A N 1
ATOM 640 C CA . ALA A 1 74 ? -2.461 0.005 -1.507 1.00 91.12 74 ALA A CA 1
ATOM 641 C C . ALA A 1 74 ? -1.982 0.243 -2.948 1.00 91.12 74 ALA A C 1
ATOM 643 O O . ALA A 1 74 ? -2.808 0.423 -3.840 1.00 91.12 74 ALA A O 1
ATOM 644 N N . ALA A 1 75 ? -0.672 0.167 -3.200 1.00 91.81 75 ALA A N 1
ATOM 645 C CA . ALA A 1 75 ? -0.083 0.359 -4.528 1.00 91.81 75 ALA A CA 1
ATOM 646 C C . ALA A 1 75 ? -0.555 -0.678 -5.555 1.00 91.81 75 ALA A C 1
ATOM 648 O O . ALA A 1 75 ? -0.663 -0.365 -6.737 1.00 91.81 75 ALA A O 1
ATOM 649 N N . LEU A 1 76 ? -0.881 -1.888 -5.097 1.00 92.00 76 LEU A N 1
ATOM 650 C CA . LEU A 1 76 ? -1.403 -2.973 -5.924 1.00 92.00 76 LEU A CA 1
ATOM 651 C C . LEU A 1 76 ? -2.927 -2.949 -6.133 1.00 92.00 76 LEU A C 1
ATOM 653 O O . LEU A 1 76 ? -3.430 -3.792 -6.873 1.00 92.00 76 LEU A O 1
ATOM 657 N N . GLN A 1 77 ? -3.674 -2.050 -5.479 1.00 91.06 77 GLN A N 1
ATOM 658 C CA . GLN A 1 77 ? -5.146 -2.103 -5.480 1.00 91.06 77 GLN A CA 1
ATOM 659 C C . GLN A 1 77 ? -5.862 -0.775 -5.681 1.00 91.06 77 GLN A C 1
ATOM 661 O O . GLN A 1 77 ? -7.043 -0.783 -6.023 1.00 91.06 77 GLN A O 1
ATOM 666 N N . VAL A 1 78 ? -5.215 0.355 -5.409 1.00 88.44 78 VAL A N 1
ATOM 667 C CA . VAL A 1 78 ? -5.860 1.666 -5.472 1.00 88.44 78 VAL A CA 1
ATOM 668 C C . VAL A 1 78 ? -5.551 2.332 -6.805 1.00 88.44 78 VAL A C 1
ATOM 670 O O . VAL A 1 78 ? -4.385 2.490 -7.171 1.00 88.44 78 VAL A O 1
ATOM 673 N N . LYS A 1 79 ? -6.601 2.759 -7.514 1.00 83.50 79 LYS A N 1
ATOM 674 C CA . LYS A 1 79 ? -6.466 3.580 -8.719 1.00 83.50 79 LYS A CA 1
ATOM 675 C C . LYS A 1 79 ? -5.946 4.948 -8.322 1.00 83.50 79 LYS A C 1
ATOM 677 O O . LYS A 1 79 ? -6.615 5.641 -7.560 1.00 83.50 79 LYS A O 1
ATOM 682 N N . LYS A 1 80 ? -4.785 5.332 -8.858 1.00 77.56 80 LYS A N 1
ATOM 683 C CA . LYS A 1 80 ? -4.111 6.607 -8.567 1.00 77.56 80 LYS A CA 1
ATOM 684 C C . LYS A 1 80 ? -3.942 6.814 -7.064 1.00 77.56 80 LYS A C 1
ATOM 686 O O . LYS A 1 80 ? -4.748 7.491 -6.420 1.00 77.56 80 LYS A O 1
ATOM 691 N N . LEU A 1 81 ? -2.881 6.240 -6.501 1.00 80.62 81 LEU A N 1
ATOM 692 C CA . LEU A 1 81 ? -2.532 6.463 -5.102 1.00 80.62 81 LEU A CA 1
ATOM 693 C C . LEU A 1 81 ? -2.545 7.976 -4.819 1.00 80.62 81 LEU A C 1
ATOM 695 O O . LEU A 1 81 ? -1.829 8.726 -5.467 1.00 80.62 81 LEU A O 1
ATOM 699 N N . CYS A 1 82 ? -3.401 8.453 -3.914 1.00 69.19 82 CYS A N 1
ATOM 700 C CA . CYS A 1 82 ? -3.494 9.874 -3.577 1.00 69.19 82 CYS A CA 1
ATOM 701 C C . CYS A 1 82 ? -2.164 10.341 -2.969 1.00 69.19 82 CYS A C 1
ATOM 703 O O . CYS A 1 82 ? -1.836 10.065 -1.817 1.00 69.19 82 CYS A O 1
ATOM 705 N N . LEU A 1 83 ? -1.387 11.034 -3.793 1.00 67.50 83 LEU A N 1
ATOM 706 C CA . LEU A 1 83 ? 0.012 11.368 -3.549 1.00 67.50 83 LEU A CA 1
ATOM 707 C C . LEU A 1 83 ? 0.213 12.467 -2.505 1.00 67.50 83 LEU A C 1
ATOM 709 O O . LEU A 1 83 ? 1.295 12.587 -1.936 1.00 67.50 83 LEU A O 1
ATOM 713 N N . THR A 1 84 ? -0.837 13.240 -2.217 1.00 81.25 84 THR A N 1
ATOM 714 C CA . THR A 1 84 ? -0.791 14.439 -1.372 1.00 81.25 84 THR A CA 1
ATOM 715 C C . THR A 1 84 ? -0.257 14.179 0.034 1.00 81.25 84 THR A C 1
ATOM 717 O O . THR A 1 84 ? 0.254 15.104 0.653 1.00 81.25 84 THR A O 1
ATOM 720 N N . TYR A 1 85 ? -0.368 12.954 0.559 1.00 87.44 85 TYR A N 1
ATOM 721 C CA . TYR A 1 85 ? 0.074 12.624 1.918 1.00 87.44 85 TYR A CA 1
ATOM 722 C C . TYR A 1 85 ? 1.216 11.606 1.985 1.00 87.44 85 TYR A C 1
ATOM 724 O O . TYR A 1 85 ? 1.672 11.290 3.083 1.00 87.44 85 TYR A O 1
ATOM 732 N N . LEU A 1 86 ? 1.724 11.111 0.852 1.00 85.69 86 LEU A N 1
ATOM 733 C CA . LEU A 1 86 ? 2.765 10.076 0.843 1.00 85.69 86 LEU A CA 1
ATOM 734 C C . LEU A 1 86 ? 4.107 10.537 1.418 1.00 85.69 86 LEU A C 1
ATOM 736 O O . LEU A 1 86 ? 4.861 9.717 1.943 1.00 85.69 86 LEU A O 1
ATOM 740 N N . HIS A 1 87 ? 4.400 11.836 1.419 1.00 88.25 87 HIS A N 1
ATOM 741 C CA . HIS A 1 87 ? 5.575 12.373 2.111 1.00 88.25 87 HIS A CA 1
ATOM 742 C C . HIS A 1 87 ? 5.474 12.270 3.641 1.00 88.25 87 HIS A C 1
ATOM 744 O O . HIS A 1 87 ? 6.475 12.476 4.323 1.00 88.25 87 HIS A O 1
ATOM 750 N N . TYR A 1 88 ? 4.306 11.911 4.185 1.00 90.31 88 TYR A N 1
ATOM 751 C CA . TYR A 1 88 ? 4.106 11.573 5.596 1.00 90.31 88 TYR A CA 1
ATOM 752 C C . TYR A 1 88 ? 4.134 10.065 5.873 1.00 90.31 88 TYR A C 1
ATOM 754 O O . TYR A 1 88 ? 3.969 9.670 7.023 1.00 90.31 88 TYR A O 1
ATOM 762 N N . LEU A 1 89 ? 4.341 9.215 4.860 1.00 90.50 89 LEU A N 1
ATOM 763 C CA . LEU A 1 89 ? 4.321 7.757 5.005 1.00 90.50 89 LEU A CA 1
ATOM 764 C C . LEU A 1 89 ? 5.313 7.289 6.079 1.00 90.50 89 LEU A C 1
ATOM 766 O O . LEU A 1 89 ? 6.504 7.600 6.001 1.00 90.50 89 LEU A O 1
ATOM 770 N N . GLY A 1 90 ? 4.825 6.549 7.076 1.00 87.25 90 GLY A N 1
ATOM 771 C CA . GLY A 1 90 ? 5.625 6.087 8.218 1.00 87.25 90 GLY A CA 1
ATOM 772 C C . GLY A 1 90 ? 5.990 7.174 9.242 1.00 87.25 90 GLY A C 1
ATOM 773 O O . GLY A 1 90 ? 6.786 6.909 10.139 1.00 87.25 90 GLY A O 1
ATOM 774 N N . GLY A 1 91 ? 5.452 8.392 9.106 1.00 90.50 91 GLY A N 1
ATOM 775 C CA . GLY A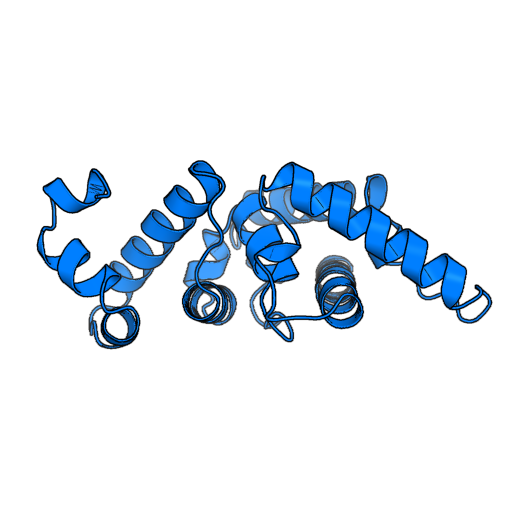 1 91 ? 5.626 9.505 10.042 1.00 90.50 91 GLY A CA 1
ATOM 776 C C . GLY A 1 91 ? 6.184 10.779 9.399 1.00 90.50 91 GLY A C 1
ATOM 777 O O . GLY A 1 91 ? 6.872 10.742 8.374 1.00 90.50 91 GLY A O 1
ATOM 778 N N . ASP A 1 92 ? 5.924 11.929 10.031 1.00 91.19 92 ASP A N 1
ATOM 779 C CA . ASP A 1 92 ? 6.539 13.218 9.660 1.00 91.19 92 ASP A CA 1
ATOM 780 C C . ASP A 1 92 ? 7.915 13.458 10.311 1.00 91.19 92 ASP A C 1
ATOM 782 O O . ASP A 1 92 ? 8.594 14.441 10.015 1.00 91.19 92 ASP A O 1
ATOM 786 N N . ASN A 1 93 ? 8.355 12.515 11.142 1.00 91.25 93 ASN A N 1
ATOM 787 C CA . ASN A 1 93 ? 9.610 12.568 11.873 1.00 91.25 93 ASN A CA 1
ATOM 788 C C . ASN A 1 93 ? 10.782 11.947 11.081 1.00 91.25 93 ASN A C 1
ATOM 790 O O . ASN A 1 93 ? 10.650 11.470 9.947 1.00 91.25 93 ASN A O 1
ATOM 794 N N . ILE A 1 94 ? 11.967 11.962 11.697 1.00 92.12 94 ILE A N 1
ATOM 795 C CA . ILE A 1 94 ? 13.203 11.403 11.126 1.00 92.12 94 ILE A CA 1
ATOM 796 C C . ILE A 1 94 ? 13.053 9.907 10.811 1.00 92.12 94 ILE A C 1
ATOM 798 O O . ILE A 1 94 ? 13.553 9.446 9.783 1.00 92.12 94 ILE A O 1
ATOM 802 N N . GLU A 1 95 ? 12.342 9.154 11.650 1.00 92.5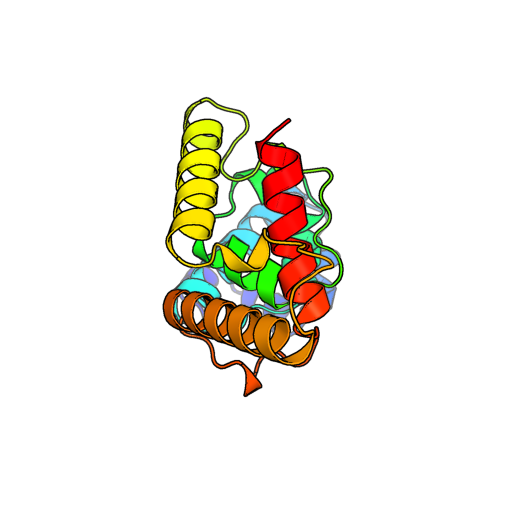6 95 GLU A N 1
ATOM 803 C CA . GLU A 1 95 ? 12.115 7.724 11.433 1.00 92.56 95 GLU A CA 1
ATOM 804 C C . GLU A 1 95 ? 11.220 7.468 10.217 1.00 92.56 95 GLU A C 1
ATOM 806 O O . GLU A 1 95 ? 11.551 6.618 9.391 1.00 92.56 95 GLU A O 1
ATOM 811 N N . GLY A 1 96 ? 10.178 8.276 10.007 1.00 91.44 96 GLY A N 1
ATOM 812 C CA . GLY A 1 96 ? 9.373 8.235 8.787 1.00 91.44 96 GLY A CA 1
ATOM 813 C C . GLY A 1 96 ? 10.194 8.540 7.531 1.00 91.44 96 GLY A C 1
ATOM 814 O O . GLY A 1 96 ? 10.097 7.825 6.531 1.00 91.44 96 GLY A O 1
ATOM 815 N N . LYS A 1 97 ? 11.089 9.539 7.581 1.00 91.19 97 LYS A N 1
ATOM 816 C CA . LYS A 1 97 ? 12.027 9.822 6.473 1.00 91.19 97 LYS A CA 1
ATOM 817 C C . LYS A 1 97 ? 12.934 8.623 6.172 1.00 91.19 97 LYS A C 1
ATOM 819 O O . LYS A 1 97 ? 13.077 8.239 5.010 1.00 91.19 97 LYS A O 1
ATOM 824 N N . LYS A 1 98 ? 13.518 8.000 7.204 1.00 92.75 98 LYS A N 1
ATOM 825 C CA . LYS A 1 98 ? 14.339 6.782 7.059 1.00 92.75 98 LYS A CA 1
ATOM 826 C C . LYS A 1 98 ? 13.526 5.619 6.493 1.00 92.75 98 LYS A C 1
ATOM 828 O O . LYS A 1 98 ? 14.027 4.892 5.637 1.00 92.75 98 LYS A O 1
ATOM 833 N N . PHE A 1 99 ? 12.288 5.445 6.952 1.00 92.81 99 PHE A N 1
ATOM 834 C CA . PHE A 1 99 ? 11.369 4.422 6.463 1.00 92.81 99 PHE A CA 1
ATOM 835 C C . PHE A 1 99 ? 11.101 4.587 4.963 1.00 92.81 99 PHE A C 1
ATOM 837 O O . PHE A 1 99 ? 11.306 3.635 4.209 1.00 92.81 99 PHE A O 1
ATOM 844 N N . ARG A 1 100 ? 10.733 5.796 4.511 1.00 91.88 100 ARG A N 1
ATOM 845 C CA . ARG A 1 100 ? 10.494 6.087 3.086 1.00 91.88 100 ARG A CA 1
ATOM 846 C C . ARG A 1 100 ? 11.728 5.835 2.226 1.00 91.88 100 ARG A C 1
ATOM 848 O O . ARG A 1 100 ? 11.605 5.184 1.195 1.00 91.88 100 ARG A O 1
ATOM 855 N N . ARG A 1 101 ? 12.917 6.234 2.691 1.00 91.44 101 ARG A N 1
ATOM 856 C CA . ARG A 1 101 ? 14.181 5.954 1.990 1.00 91.44 101 ARG A CA 1
ATOM 857 C C . ARG A 1 101 ? 14.458 4.460 1.864 1.00 91.44 101 ARG A C 1
ATOM 859 O O . ARG A 1 101 ? 14.733 3.975 0.775 1.00 91.44 101 ARG A O 1
ATOM 866 N N . LYS A 1 102 ? 14.329 3.700 2.956 1.00 92.50 102 LYS A N 1
ATOM 867 C CA . LYS A 1 102 ? 14.487 2.234 2.923 1.00 92.50 102 LYS A CA 1
ATOM 868 C C . LYS A 1 102 ? 13.475 1.573 1.987 1.00 92.50 102 LYS A C 1
ATOM 870 O O . LYS A 1 102 ? 13.803 0.585 1.333 1.00 92.50 102 LYS A O 1
ATOM 875 N N . LEU A 1 103 ? 12.249 2.092 1.944 1.00 92.00 103 LEU A N 1
ATOM 876 C CA . LEU A 1 103 ? 11.207 1.607 1.050 1.00 92.00 103 LEU A CA 1
ATOM 877 C C . LEU A 1 103 ? 11.547 1.900 -0.415 1.00 92.00 103 LEU A C 1
ATOM 879 O O . LEU A 1 103 ? 11.490 0.977 -1.220 1.00 92.00 103 LEU A O 1
ATOM 883 N N . CYS A 1 104 ? 11.957 3.127 -0.737 1.00 90.81 104 CYS A N 1
ATOM 884 C CA . CYS A 1 104 ? 12.366 3.515 -2.085 1.00 90.81 104 CYS A CA 1
ATOM 885 C C . CYS A 1 104 ? 13.558 2.687 -2.569 1.00 90.81 104 CYS A C 1
ATOM 887 O O . CYS A 1 104 ? 13.433 2.001 -3.576 1.00 90.81 104 CYS A O 1
ATOM 889 N N . ASN A 1 105 ? 14.642 2.619 -1.788 1.00 90.50 105 ASN A N 1
ATOM 890 C CA . ASN A 1 105 ? 15.823 1.818 -2.128 1.00 90.50 105 ASN A CA 1
ATOM 891 C C . ASN A 1 105 ? 15.466 0.341 -2.348 1.00 90.50 105 ASN A C 1
ATOM 893 O O . ASN A 1 105 ? 16.012 -0.323 -3.222 1.00 90.50 105 ASN A O 1
ATOM 897 N N . PHE A 1 106 ? 14.538 -0.201 -1.552 1.00 90.56 106 PHE A N 1
ATOM 898 C CA . PHE A 1 106 ? 14.072 -1.566 -1.761 1.00 90.56 106 PHE A CA 1
ATOM 899 C C . PHE A 1 106 ? 13.368 -1.725 -3.111 1.00 90.56 106 PHE A C 1
ATOM 901 O O . PHE A 1 106 ? 13.642 -2.699 -3.809 1.00 90.56 106 PHE A O 1
ATOM 908 N N . ILE A 1 107 ? 12.459 -0.810 -3.457 1.00 90.00 107 ILE A N 1
ATOM 909 C CA . ILE A 1 107 ? 11.741 -0.867 -4.734 1.00 90.00 107 ILE A CA 1
ATOM 910 C C . ILE A 1 107 ? 12.736 -0.679 -5.884 1.00 90.00 107 ILE A C 1
ATOM 912 O O . ILE A 1 107 ? 12.655 -1.418 -6.849 1.00 90.00 107 ILE A O 1
ATOM 916 N N . GLU A 1 108 ? 13.727 0.203 -5.763 1.00 88.25 108 GLU A N 1
ATOM 917 C CA . GLU A 1 108 ? 14.743 0.403 -6.807 1.00 88.25 108 GLU A CA 1
ATOM 918 C C . GLU A 1 108 ? 15.571 -0.861 -7.035 1.00 88.25 108 GLU A C 1
ATOM 920 O O . GLU A 1 108 ? 15.702 -1.323 -8.165 1.00 88.25 108 GLU A O 1
ATOM 925 N N . ASN A 1 109 ? 16.045 -1.482 -5.956 1.00 87.62 109 ASN A N 1
ATOM 926 C CA . ASN A 1 109 ? 16.921 -2.649 -6.047 1.00 87.62 109 ASN A CA 1
ATOM 927 C C . ASN A 1 109 ? 16.207 -3.928 -6.511 1.00 87.62 109 ASN A C 1
ATOM 929 O O . ASN A 1 109 ? 16.861 -4.841 -6.999 1.00 87.62 109 ASN A O 1
ATOM 933 N N . ASN A 1 110 ? 14.891 -4.043 -6.298 1.00 86.31 110 ASN A N 1
ATOM 934 C CA . ASN A 1 110 ? 14.142 -5.283 -6.564 1.00 86.31 110 ASN A CA 1
ATOM 935 C C . ASN A 1 110 ? 13.104 -5.136 -7.680 1.00 86.31 110 ASN A C 1
ATOM 937 O O . ASN A 1 110 ? 12.597 -6.130 -8.197 1.00 86.31 110 ASN A O 1
ATOM 941 N N . CYS A 1 111 ? 12.724 -3.903 -7.988 1.00 86.81 111 CYS A N 1
ATOM 942 C CA . CYS A 1 111 ? 11.628 -3.554 -8.877 1.00 86.81 111 CYS A CA 1
ATOM 943 C C . CYS A 1 111 ? 11.971 -2.291 -9.687 1.00 86.81 111 CYS A C 1
ATOM 945 O O . CYS A 1 111 ? 11.086 -1.496 -9.997 1.00 86.81 111 CYS A O 1
ATOM 947 N N . GLY A 1 112 ? 13.258 -2.106 -10.009 1.00 78.75 112 GLY A N 1
ATOM 948 C CA . GLY A 1 112 ? 13.784 -0.992 -10.802 1.00 78.75 112 GLY A CA 1
ATOM 949 C C . GLY A 1 112 ? 12.974 -0.668 -12.064 1.00 78.75 112 GLY A C 1
ATOM 950 O O . GLY A 1 112 ? 12.713 0.514 -12.282 1.00 78.75 112 GLY A O 1
ATOM 951 N N . PRO A 1 113 ? 12.471 -1.664 -12.825 1.00 82.38 113 PRO A N 1
ATOM 952 C CA . PRO A 1 113 ? 11.606 -1.417 -13.980 1.00 82.38 113 PRO A CA 1
ATOM 953 C C . PRO A 1 113 ? 10.317 -0.629 -13.696 1.00 82.38 113 PRO A C 1
ATOM 955 O O . PRO A 1 113 ? 9.783 -0.009 -14.607 1.00 82.38 113 PRO A O 1
ATOM 958 N N . PHE A 1 114 ? 9.822 -0.552 -12.450 1.00 80.38 114 PHE A N 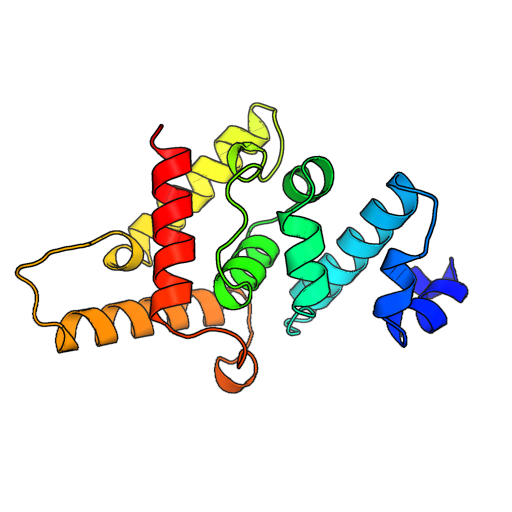1
ATOM 959 C CA . PHE A 1 114 ? 8.723 0.376 -12.122 1.00 80.38 114 PHE A CA 1
ATOM 960 C C . PHE A 1 114 ? 9.088 1.851 -12.338 1.00 80.38 114 PHE A C 1
ATOM 962 O O . PHE A 1 114 ? 8.200 2.696 -12.433 1.00 80.38 114 PHE A O 1
ATOM 969 N N . PHE A 1 115 ? 10.380 2.171 -12.361 1.00 77.12 115 PHE A N 1
ATOM 970 C CA . PHE A 1 115 ? 10.901 3.533 -12.420 1.00 77.12 115 PHE A CA 1
ATOM 971 C C . PHE A 1 115 ? 11.531 3.895 -13.753 1.00 77.12 115 PHE A C 1
ATOM 973 O O . PHE A 1 115 ? 11.899 5.052 -13.942 1.00 77.12 115 PHE A O 1
ATOM 980 N N . ILE A 1 116 ? 11.686 2.923 -14.646 1.00 68.75 116 ILE A N 1
ATOM 981 C CA . ILE A 1 116 ? 12.291 3.143 -15.948 1.00 68.75 116 ILE A CA 1
ATOM 982 C C . ILE A 1 116 ? 11.155 3.435 -16.924 1.00 68.75 116 ILE A C 1
ATOM 984 O O . ILE A 1 116 ? 10.256 2.623 -17.140 1.00 68.75 116 ILE A O 1
ATOM 988 N N . TYR A 1 117 ? 11.178 4.647 -17.467 1.00 57.25 117 TYR A N 1
ATOM 989 C CA . TYR A 1 117 ? 10.387 5.027 -18.624 1.00 57.25 117 TYR A CA 1
ATOM 990 C C . TYR A 1 117 ? 11.393 5.289 -19.734 1.00 57.25 117 TYR A C 1
ATOM 992 O O . TYR A 1 117 ? 11.891 6.403 -19.863 1.00 57.25 117 TYR A O 1
ATOM 1000 N N . ASP A 1 118 ? 11.772 4.236 -20.450 1.00 56.84 118 ASP A N 1
ATOM 1001 C CA . ASP A 1 118 ? 12.632 4.378 -21.615 1.00 56.84 118 ASP A CA 1
ATOM 1002 C C . ASP A 1 118 ? 11.758 4.272 -22.865 1.00 56.84 118 ASP A C 1
ATOM 1004 O O . ASP A 1 118 ? 11.152 3.234 -23.130 1.00 56.84 118 ASP A O 1
ATOM 1008 N N . GLU A 1 119 ? 11.627 5.381 -23.594 1.00 54.94 119 GLU A N 1
ATOM 1009 C CA . GLU A 1 119 ? 10.850 5.451 -24.838 1.00 54.94 119 GLU A CA 1
ATOM 1010 C C . GLU A 1 119 ? 11.461 4.582 -25.950 1.00 54.94 119 GLU A C 1
ATOM 1012 O O . GLU A 1 119 ? 10.800 4.327 -26.955 1.00 54.94 119 GLU A O 1
ATOM 1017 N N . GLN A 1 120 ? 12.702 4.110 -25.768 1.00 56.72 120 GLN A N 1
ATOM 1018 C CA . GLN A 1 120 ? 13.430 3.280 -26.729 1.00 56.72 120 GLN A CA 1
ATOM 1019 C C . GLN A 1 120 ? 13.255 1.770 -26.506 1.00 56.72 120 GLN A C 1
ATOM 1021 O O . GLN A 1 120 ? 13.641 0.986 -27.372 1.00 56.72 120 GLN A O 1
ATOM 1026 N N . GLN A 1 121 ? 12.688 1.347 -25.373 1.00 63.44 121 GLN A N 1
ATOM 1027 C CA . GLN A 1 121 ? 12.499 -0.068 -25.049 1.00 63.44 121 GLN A CA 1
ATOM 1028 C C . GLN A 1 121 ? 11.225 -0.605 -25.719 1.00 63.44 121 GLN A C 1
ATOM 1030 O O . GLN A 1 121 ? 10.186 0.065 -25.716 1.00 63.44 121 GLN A O 1
ATOM 1035 N N . GLU A 1 122 ? 11.269 -1.820 -26.280 1.00 70.00 122 GLU A N 1
ATOM 1036 C CA . GLU A 1 122 ? 10.067 -2.434 -26.848 1.00 70.00 122 GLU A CA 1
ATOM 1037 C C . GLU A 1 122 ? 8.971 -2.569 -25.777 1.00 70.00 122 GLU A C 1
ATOM 1039 O O . GLU A 1 122 ? 9.198 -3.018 -24.649 1.00 70.00 122 GLU A O 1
ATOM 1044 N N . LEU A 1 123 ? 7.741 -2.183 -26.133 1.00 72.62 123 LEU A N 1
ATOM 1045 C CA . LEU A 1 123 ? 6.599 -2.165 -25.212 1.00 72.62 123 LEU A CA 1
ATOM 1046 C C . LEU A 1 123 ? 6.316 -3.551 -24.593 1.00 72.62 123 LEU A C 1
ATOM 1048 O O . LEU A 1 123 ? 5.853 -3.642 -23.456 1.00 72.62 123 LEU A O 1
ATOM 1052 N N . SER A 1 124 ? 6.592 -4.621 -25.341 1.00 71.44 124 SER A N 1
ATOM 1053 C CA . SER A 1 124 ? 6.500 -6.024 -24.916 1.00 71.44 124 SER A CA 1
ATOM 1054 C C . SER A 1 124 ? 7.464 -6.337 -23.769 1.00 71.44 124 SER A C 1
ATOM 1056 O O . SER A 1 124 ? 7.019 -6.786 -22.713 1.00 71.44 124 SER A O 1
ATOM 1058 N N . GLU A 1 125 ? 8.754 -6.045 -23.944 1.00 76.69 125 GLU A N 1
ATOM 1059 C CA . GLU A 1 125 ? 9.802 -6.286 -22.944 1.00 76.69 125 GLU A CA 1
ATOM 1060 C C . GLU A 1 125 ? 9.514 -5.518 -21.652 1.00 76.69 125 GLU A C 1
ATOM 1062 O O . GLU A 1 125 ? 9.557 -6.077 -20.552 1.00 76.69 125 GLU A O 1
ATOM 1067 N N . ARG A 1 126 ? 9.090 -4.258 -21.785 1.00 77.69 126 ARG A N 1
ATOM 1068 C CA . ARG A 1 126 ? 8.682 -3.424 -20.653 1.00 77.69 126 ARG A CA 1
ATOM 1069 C C . ARG A 1 126 ? 7.537 -4.050 -19.852 1.00 77.69 126 ARG A C 1
ATOM 1071 O O . ARG A 1 126 ? 7.582 -4.079 -18.620 1.00 77.69 126 ARG A O 1
ATOM 1078 N N . ASN A 1 127 ? 6.494 -4.532 -20.527 1.00 80.56 127 ASN A N 1
ATOM 1079 C CA . ASN A 1 127 ? 5.343 -5.137 -19.855 1.00 80.56 127 ASN A CA 1
ATOM 1080 C C . ASN A 1 127 ? 5.739 -6.418 -19.108 1.00 80.56 127 ASN A C 1
ATOM 1082 O O . ASN A 1 127 ? 5.289 -6.643 -17.983 1.00 80.56 127 ASN A O 1
ATOM 1086 N N . GLU A 1 128 ? 6.629 -7.232 -19.678 1.00 85.00 128 GLU A N 1
ATOM 1087 C CA . GLU A 1 128 ? 7.151 -8.419 -18.997 1.00 85.00 128 GLU A CA 1
ATOM 1088 C C . GLU A 1 128 ? 7.948 -8.067 -17.735 1.00 85.00 128 GLU A C 1
ATOM 1090 O O . GLU A 1 128 ? 7.782 -8.708 -16.688 1.00 85.00 128 GLU A O 1
ATOM 1095 N N . GLU A 1 129 ? 8.789 -7.035 -17.799 1.00 87.12 129 GLU A N 1
ATOM 1096 C CA . GLU A 1 129 ? 9.564 -6.556 -16.655 1.00 87.12 129 GLU A CA 1
ATOM 1097 C C . GLU A 1 129 ? 8.675 -5.989 -15.544 1.00 87.12 129 GLU A C 1
ATOM 1099 O O . GLU A 1 129 ? 8.857 -6.332 -14.369 1.00 87.12 129 GLU A O 1
ATOM 1104 N N . VAL A 1 130 ? 7.670 -5.181 -15.897 1.00 87.38 130 VAL A N 1
ATOM 1105 C CA . VAL A 1 130 ? 6.668 -4.669 -14.950 1.00 87.38 130 VAL A CA 1
ATOM 1106 C C . VAL A 1 130 ? 5.901 -5.825 -14.311 1.00 87.38 130 VAL A C 1
ATOM 1108 O O . VAL A 1 130 ? 5.800 -5.884 -13.082 1.00 87.38 130 VAL A O 1
ATOM 1111 N N . SER A 1 131 ? 5.435 -6.796 -15.098 1.00 89.38 131 SER A N 1
ATOM 1112 C CA . SER A 1 131 ? 4.727 -7.967 -14.572 1.00 89.38 131 SER A CA 1
ATOM 1113 C C . SER A 1 131 ? 5.608 -8.783 -13.613 1.00 89.38 131 SER A C 1
ATOM 1115 O O . SER A 1 131 ? 5.155 -9.236 -12.554 1.00 89.38 131 SER A O 1
ATOM 1117 N N . ARG A 1 132 ? 6.910 -8.914 -13.907 1.00 90.12 132 ARG A N 1
ATOM 1118 C CA . ARG A 1 132 ? 7.893 -9.538 -13.003 1.00 90.12 132 ARG A CA 1
ATOM 1119 C C . ARG A 1 132 ? 8.022 -8.764 -11.690 1.00 90.12 132 ARG A C 1
ATOM 1121 O O . ARG A 1 132 ? 7.987 -9.379 -10.622 1.00 90.12 132 ARG A O 1
ATOM 1128 N N . CYS A 1 133 ? 8.095 -7.437 -11.744 1.00 91.25 133 CYS A N 1
ATOM 1129 C CA . CYS A 1 133 ? 8.139 -6.585 -10.554 1.00 91.25 133 CYS A CA 1
ATOM 1130 C C . CYS A 1 133 ? 6.872 -6.738 -9.702 1.00 91.25 133 CYS A C 1
ATOM 1132 O O . CYS A 1 133 ? 6.954 -6.917 -8.485 1.00 91.25 133 CYS A O 1
ATOM 1134 N N . ILE A 1 134 ? 5.696 -6.767 -10.335 1.00 91.56 134 ILE A N 1
ATOM 1135 C CA . ILE A 1 134 ? 4.415 -7.005 -9.659 1.00 91.56 134 ILE A CA 1
ATOM 1136 C C . ILE A 1 134 ? 4.440 -8.349 -8.925 1.00 91.56 134 ILE A C 1
ATOM 1138 O O . ILE A 1 134 ? 4.065 -8.409 -7.754 1.00 91.56 134 ILE A O 1
ATOM 1142 N N . LYS A 1 135 ? 4.946 -9.419 -9.552 1.00 91.88 135 LYS A N 1
ATOM 1143 C CA . LYS A 1 135 ? 5.093 -10.737 -8.906 1.00 91.88 135 LYS A CA 1
ATOM 1144 C C . LYS A 1 135 ? 6.002 -10.692 -7.671 1.00 91.88 135 LYS A C 1
ATOM 1146 O O . LYS A 1 135 ? 5.668 -11.310 -6.658 1.00 91.88 135 LYS A O 1
ATOM 1151 N N . VAL A 1 136 ? 7.104 -9.937 -7.711 1.00 91.94 136 VAL A N 1
ATOM 1152 C CA . VAL A 1 136 ? 7.994 -9.741 -6.548 1.00 91.94 136 VAL A CA 1
ATOM 1153 C C . VAL A 1 136 ? 7.248 -9.062 -5.397 1.00 91.94 136 VAL A C 1
ATOM 1155 O O . VAL A 1 136 ? 7.310 -9.527 -4.254 1.00 91.94 136 VAL A O 1
ATOM 1158 N N . VAL A 1 137 ? 6.493 -7.998 -5.687 1.00 92.44 137 VAL A N 1
ATOM 1159 C CA . VAL A 1 137 ? 5.700 -7.300 -4.666 1.00 92.44 137 VAL A CA 1
ATOM 1160 C C . VAL A 1 137 ? 4.613 -8.217 -4.103 1.00 92.44 137 VAL A C 1
ATOM 1162 O O . VAL A 1 137 ? 4.507 -8.338 -2.884 1.00 92.44 137 VAL A O 1
ATOM 1165 N N . LEU A 1 138 ? 3.862 -8.919 -4.957 1.00 91.88 138 LEU A N 1
ATOM 1166 C CA . LEU A 1 138 ? 2.819 -9.873 -4.559 1.00 91.88 138 LEU A CA 1
ATOM 1167 C C . LEU A 1 138 ? 3.354 -10.958 -3.622 1.00 91.88 138 LEU A C 1
ATOM 1169 O O . LEU A 1 138 ? 2.750 -11.223 -2.582 1.00 91.88 138 LEU A O 1
ATOM 1173 N N . SER A 1 139 ? 4.523 -11.522 -3.939 1.00 90.88 139 SER A N 1
ATOM 1174 C CA . SER A 1 139 ? 5.217 -12.489 -3.081 1.00 90.88 139 SER A CA 1
ATOM 1175 C C . SER A 1 139 ? 5.533 -11.899 -1.700 1.00 90.88 139 SER A C 1
ATOM 1177 O O . SER A 1 139 ? 5.335 -12.550 -0.673 1.00 90.88 139 SER A O 1
ATOM 1179 N N . LYS A 1 140 ? 5.931 -10.620 -1.639 1.00 88.25 140 LYS A N 1
ATOM 1180 C CA . LYS A 1 140 ? 6.252 -9.943 -0.375 1.00 88.25 140 LYS A CA 1
ATOM 1181 C C . LYS A 1 140 ? 5.036 -9.697 0.520 1.00 88.25 140 LYS A C 1
ATOM 1183 O O . LYS A 1 140 ? 5.177 -9.752 1.745 1.00 88.25 140 LYS A O 1
ATOM 1188 N N . VAL A 1 141 ? 3.873 -9.400 -0.063 1.00 89.44 141 VAL A N 1
ATOM 1189 C CA . VAL A 1 141 ? 2.607 -9.239 0.681 1.00 89.44 141 VAL A CA 1
ATOM 1190 C C . VAL A 1 141 ? 1.871 -10.561 0.909 1.00 89.44 141 VAL A C 1
ATOM 1192 O O . VAL A 1 141 ? 1.042 -10.634 1.809 1.00 89.44 141 VAL A O 1
ATOM 1195 N N . GLY A 1 142 ? 2.202 -11.616 0.162 1.00 89.12 142 GLY A N 1
ATOM 1196 C CA . GLY A 1 142 ? 1.590 -12.938 0.299 1.00 89.12 142 GLY A CA 1
ATOM 1197 C C . GLY A 1 142 ? 0.199 -13.050 -0.330 1.00 89.12 142 GLY A C 1
ATOM 1198 O O . GLY A 1 142 ? -0.568 -13.925 0.060 1.00 89.12 142 GLY A O 1
ATOM 1199 N N . VAL A 1 143 ? -0.136 -12.181 -1.288 1.00 88.38 143 VAL A N 1
ATOM 1200 C CA . VAL A 1 143 ? -1.450 -12.153 -1.953 1.00 88.38 143 VAL A CA 1
ATOM 1201 C C . VAL A 1 143 ? -1.330 -12.557 -3.424 1.00 88.38 143 VAL A C 1
ATOM 1203 O O . VAL A 1 143 ? -0.325 -12.288 -4.076 1.00 88.38 143 VAL A O 1
ATOM 1206 N N . SER A 1 144 ? -2.362 -13.212 -3.964 1.00 87.12 144 SER A N 1
ATOM 1207 C CA . SER A 1 144 ? -2.397 -13.629 -5.374 1.00 87.12 144 SER A CA 1
ATOM 1208 C C . SER A 1 144 ? -2.927 -12.515 -6.277 1.00 87.12 144 SER A C 1
ATOM 1210 O O . SER A 1 144 ? -3.933 -11.884 -5.947 1.00 87.12 144 SER A O 1
ATOM 1212 N N . ARG A 1 145 ? -2.317 -12.336 -7.461 1.00 86.44 145 ARG A N 1
ATOM 1213 C CA . ARG A 1 145 ? -2.764 -11.377 -8.495 1.00 86.44 145 ARG A CA 1
ATOM 1214 C C . ARG A 1 145 ? -4.233 -11.561 -8.865 1.00 86.44 145 ARG A C 1
ATOM 1216 O O . ARG A 1 145 ? -4.937 -10.574 -9.069 1.00 86.44 145 ARG A O 1
ATOM 1223 N N . SER A 1 146 ? -4.677 -12.819 -8.908 1.00 84.69 146 SER A N 1
ATOM 1224 C CA . SER A 1 146 ? -6.053 -13.224 -9.213 1.00 84.69 146 SER A CA 1
ATOM 1225 C C . SER A 1 146 ? -7.087 -12.695 -8.226 1.00 84.69 146 SER A C 1
ATOM 1227 O O . SER A 1 146 ? -8.264 -12.817 -8.491 1.00 84.69 146 SER A O 1
ATOM 1229 N N . ARG A 1 147 ? -6.684 -12.129 -7.084 1.00 81.62 147 ARG A N 1
ATOM 1230 C CA . ARG A 1 147 ? -7.606 -11.545 -6.102 1.00 81.62 147 ARG A CA 1
ATOM 1231 C C . ARG A 1 147 ? -7.644 -10.015 -6.162 1.00 81.62 147 ARG A C 1
ATOM 1233 O O . ARG A 1 147 ? -8.406 -9.407 -5.419 1.00 81.62 147 ARG A O 1
ATOM 1240 N N . LEU A 1 148 ? -6.827 -9.393 -7.020 1.00 82.62 148 LEU A N 1
ATOM 1241 C CA . LEU A 1 148 ? -6.636 -7.940 -7.111 1.00 82.62 148 LEU A CA 1
ATOM 1242 C C . LEU A 1 148 ? -7.221 -7.376 -8.418 1.00 82.62 148 LEU A C 1
ATOM 1244 O O . LEU A 1 148 ? -6.516 -6.780 -9.225 1.00 82.62 148 LEU A O 1
ATOM 1248 N N . HIS A 1 149 ? -8.508 -7.588 -8.682 1.00 70.19 149 HIS A N 1
ATOM 1249 C CA . HIS A 1 149 ? -9.114 -7.262 -9.988 1.00 70.19 149 HIS A CA 1
ATOM 1250 C C . HIS A 1 149 ? -9.340 -5.771 -10.265 1.00 70.19 149 HIS A C 1
ATOM 1252 O O . HIS A 1 149 ? -9.877 -5.422 -11.310 1.00 70.19 149 HIS A O 1
ATOM 1258 N N . GLN A 1 150 ? -9.000 -4.891 -9.326 1.00 76.44 150 GLN A N 1
ATOM 1259 C CA . GLN A 1 150 ? -9.483 -3.515 -9.381 1.00 76.44 150 GLN A CA 1
ATOM 1260 C C . GLN A 1 150 ? -8.585 -2.569 -10.175 1.00 76.44 150 GLN A C 1
ATOM 1262 O O . GLN A 1 150 ? -9.077 -1.512 -10.559 1.00 76.44 150 GLN A O 1
ATOM 1267 N N . ILE A 1 151 ? -7.326 -2.941 -10.444 1.00 87.19 151 ILE A N 1
ATOM 1268 C CA . ILE A 1 151 ? -6.376 -2.119 -11.206 1.00 87.19 151 ILE A CA 1
ATOM 1269 C C . ILE A 1 151 ? -5.528 -2.946 -12.175 1.00 87.19 151 ILE A C 1
ATOM 1271 O O . ILE A 1 151 ? -5.271 -4.135 -11.929 1.00 87.19 151 ILE A O 1
ATOM 1275 N N . ASP A 1 152 ? -5.111 -2.325 -13.277 1.00 87.94 152 ASP A N 1
ATOM 1276 C CA . ASP A 1 152 ? -4.224 -2.933 -14.275 1.00 87.94 152 ASP A CA 1
ATOM 1277 C C . ASP A 1 152 ? -2.727 -2.753 -13.938 1.00 87.94 152 ASP A C 1
ATOM 1279 O O . ASP A 1 152 ? -2.355 -2.108 -12.957 1.00 87.94 152 ASP A O 1
ATOM 1283 N N . GLU A 1 153 ? -1.843 -3.397 -14.707 1.00 88.62 153 GLU A N 1
ATOM 1284 C CA . GLU A 1 153 ? -0.394 -3.341 -14.456 1.00 88.62 153 GLU A CA 1
ATOM 1285 C C . GLU A 1 153 ? 0.208 -1.946 -14.696 1.00 88.62 153 GLU A C 1
ATOM 1287 O O . GLU A 1 153 ? 1.163 -1.572 -14.012 1.00 88.62 153 GLU A O 1
ATOM 1292 N N . SER A 1 154 ? -0.369 -1.157 -15.608 1.00 86.62 154 SER A N 1
ATOM 1293 C CA . SER A 1 154 ? 0.075 0.210 -15.897 1.00 86.62 154 SER A CA 1
ATOM 1294 C C . SER A 1 154 ? -0.263 1.151 -14.739 1.00 86.62 154 SER A C 1
ATOM 1296 O O . SER A 1 154 ? 0.591 1.914 -14.282 1.00 86.62 154 SER A O 1
ATOM 1298 N N . GLU A 1 155 ? -1.472 1.034 -14.186 1.00 88.94 155 GLU A N 1
ATOM 1299 C CA . GLU A 1 155 ? -1.906 1.743 -12.981 1.00 88.94 155 GLU A CA 1
ATOM 1300 C C . GLU A 1 155 ? -1.025 1.379 -11.776 1.00 88.94 155 GLU A C 1
ATOM 1302 O O . GLU A 1 155 ? -0.616 2.260 -11.015 1.00 88.94 155 GLU A O 1
ATOM 1307 N N . ILE A 1 156 ? -0.671 0.095 -11.624 1.00 90.38 156 ILE A N 1
ATOM 1308 C CA . ILE A 1 156 ? 0.265 -0.354 -10.583 1.00 90.38 156 ILE A CA 1
ATOM 1309 C C . ILE A 1 156 ? 1.636 0.303 -10.769 1.00 90.38 156 ILE A C 1
ATOM 1311 O O . ILE A 1 156 ? 2.175 0.877 -9.821 1.00 90.38 156 ILE A O 1
ATOM 1315 N N . ALA A 1 157 ? 2.209 0.234 -11.973 1.00 89.44 157 ALA A N 1
ATOM 1316 C CA . ALA A 1 157 ? 3.513 0.825 -12.262 1.00 89.44 157 ALA A CA 1
ATOM 1317 C C . ALA A 1 157 ? 3.517 2.342 -12.007 1.00 89.44 157 ALA A C 1
ATOM 1319 O O . ALA A 1 157 ? 4.450 2.865 -11.393 1.00 89.44 157 ALA A O 1
ATOM 1320 N N . SER A 1 158 ? 2.439 3.033 -12.389 1.00 88.31 158 SER A N 1
ATOM 1321 C CA . SER A 1 158 ? 2.249 4.461 -12.124 1.00 88.31 158 SER A CA 1
ATOM 1322 C C . SER A 1 158 ? 2.279 4.777 -10.626 1.00 88.31 158 SER A C 1
ATOM 1324 O O . SER A 1 158 ? 2.998 5.689 -10.219 1.00 88.31 158 SER A O 1
ATOM 1326 N N . ASN A 1 159 ? 1.602 3.986 -9.783 1.00 90.75 159 ASN A N 1
ATOM 1327 C CA . ASN A 1 159 ? 1.625 4.178 -8.328 1.00 90.75 159 ASN A CA 1
ATOM 1328 C C . ASN A 1 159 ? 3.051 4.124 -7.746 1.00 90.75 159 ASN A C 1
ATOM 1330 O O . ASN A 1 159 ? 3.389 4.906 -6.854 1.00 90.75 159 ASN A O 1
ATOM 1334 N N . PHE A 1 160 ? 3.893 3.209 -8.237 1.00 90.44 160 PHE A N 1
ATOM 1335 C CA . PHE A 1 160 ? 5.285 3.112 -7.798 1.00 90.44 160 PHE A CA 1
ATOM 1336 C C . PHE A 1 160 ? 6.124 4.283 -8.316 1.00 90.44 160 PHE A C 1
ATOM 1338 O O . PHE A 1 160 ? 6.790 4.939 -7.514 1.00 90.44 160 PHE A O 1
ATOM 1345 N N . SER A 1 161 ? 6.061 4.584 -9.615 1.00 87.31 161 SER A N 1
ATOM 1346 C CA . SER A 1 161 ? 6.782 5.714 -10.222 1.00 87.31 161 SER A CA 1
ATOM 1347 C C . SER A 1 161 ? 6.492 7.038 -9.508 1.00 87.31 161 SER A C 1
ATOM 1349 O O . SER A 1 161 ? 7.402 7.789 -9.147 1.00 87.31 161 SER A O 1
ATOM 1351 N N . GLU A 1 162 ? 5.227 7.272 -9.174 1.00 86.56 162 GLU A N 1
ATOM 1352 C CA . GLU A 1 162 ? 4.801 8.457 -8.439 1.00 86.56 162 GLU A CA 1
ATOM 1353 C C . GLU A 1 162 ? 5.356 8.522 -7.012 1.00 86.56 162 GLU A C 1
ATOM 1355 O O . GLU A 1 162 ? 5.796 9.580 -6.555 1.00 86.56 162 GLU A O 1
ATOM 1360 N N . PHE A 1 163 ? 5.411 7.387 -6.308 1.00 88.38 163 PHE A N 1
ATOM 1361 C CA . PHE A 1 163 ? 6.058 7.323 -4.998 1.00 88.38 163 PHE A CA 1
ATOM 1362 C C . PHE A 1 163 ? 7.541 7.720 -5.073 1.00 88.38 163 PHE A C 1
ATOM 1364 O O . PHE A 1 163 ? 8.015 8.469 -4.213 1.00 88.38 163 PHE A O 1
ATOM 1371 N N . LYS A 1 164 ? 8.264 7.281 -6.114 1.00 87.38 164 LYS A N 1
ATOM 1372 C CA . LYS A 1 164 ? 9.660 7.687 -6.334 1.00 87.38 164 LYS A CA 1
ATOM 1373 C C . LYS A 1 164 ? 9.775 9.186 -6.591 1.00 87.38 164 LYS A C 1
ATOM 1375 O O . LYS A 1 164 ? 10.606 9.832 -5.958 1.00 87.38 164 LYS A O 1
ATOM 1380 N N . ARG A 1 165 ? 8.920 9.752 -7.450 1.00 84.12 165 ARG A N 1
ATOM 1381 C CA . ARG A 1 165 ? 8.908 11.194 -7.756 1.00 84.12 165 ARG A CA 1
ATOM 1382 C C . ARG A 1 165 ? 8.763 12.052 -6.497 1.00 84.12 165 ARG A C 1
ATOM 1384 O O . ARG A 1 165 ? 9.494 13.019 -6.326 1.00 84.12 165 ARG A O 1
ATOM 1391 N N . ILE A 1 166 ? 7.852 11.682 -5.599 1.00 81.19 166 ILE A N 1
ATOM 1392 C CA . ILE A 1 166 ? 7.627 12.408 -4.336 1.00 81.19 166 ILE A CA 1
ATOM 1393 C C . ILE A 1 166 ? 8.807 12.266 -3.382 1.00 81.19 166 ILE A C 1
ATOM 1395 O O . ILE A 1 166 ? 9.059 13.170 -2.597 1.00 81.19 166 ILE A O 1
ATOM 1399 N N . HIS A 1 167 ? 9.496 11.123 -3.397 1.00 74.81 167 HIS A N 1
ATOM 1400 C CA . HIS A 1 167 ? 10.630 10.912 -2.507 1.00 74.81 167 HIS A CA 1
ATOM 1401 C C . HIS A 1 167 ? 11.930 11.558 -3.005 1.00 74.81 167 HIS A C 1
ATOM 1403 O O . HIS A 1 167 ? 12.786 11.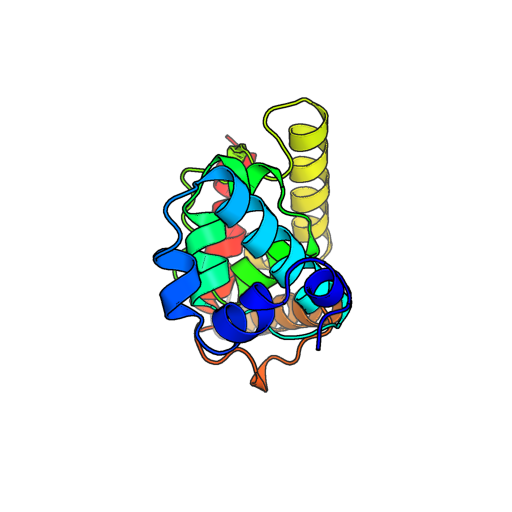884 -2.183 1.00 74.81 167 HIS A O 1
ATOM 1409 N N . ALA A 1 168 ? 12.089 11.699 -4.322 1.00 70.75 168 ALA A N 1
ATOM 1410 C CA . ALA A 1 168 ? 13.261 12.312 -4.939 1.00 70.75 168 ALA A CA 1
ATOM 1411 C C . ALA A 1 168 ? 13.284 13.848 -4.810 1.00 70.75 168 ALA A C 1
ATOM 1413 O O . ALA A 1 168 ? 14.369 14.427 -4.840 1.00 70.75 168 ALA A O 1
ATOM 1414 N N . ASN A 1 169 ? 12.112 14.475 -4.655 1.00 55.94 169 ASN A N 1
ATOM 1415 C CA . ASN A 1 169 ? 11.938 15.909 -4.387 1.00 55.94 169 ASN A CA 1
ATOM 1416 C C . ASN A 1 169 ? 12.036 16.234 -2.888 1.00 55.94 169 ASN A C 1
ATOM 1418 O O . ASN A 1 169 ? 12.521 17.340 -2.566 1.00 55.94 169 ASN A O 1
#

Foldseek 3Di:
DDPVCVVPVVLVVCVVVVVCLVVDPDPVVSLVSLLVVLVVCLVVLHQDDQVSLQVQQVDQVSQLSDALLSLLSSLLAYQPRPLPRNCQHVHPDPRRLVRLVVSLVVCCVQLVLLQDDDPPDDPVVSLVSLVNSNVVSSVVSNYDNVVRPRDDSVSSSVSSNSSNVSSVD

Secondary structure (DSSP, 8-state):
--GGGGT-THHHHHHTTGGGGGG---HHHHHHHHHHHHHHHHHTTPPPPHHHHHHHHT-HHHHHT--HHHHHHHHTT-SS--GGGGGGTT-SSHHHHHHHHHHHHHHHHHHGGGG---TTS-HHHHHHHHHHHHHHHHHHHT--GGG-TTS-HHHHHHHHHHHHHHHH-